Protein AF-A0A4U0WFG2-F1 (afdb_monomer_lite)

Organism: NCBI:txid331657

Structure (mmCIF, N/CA/C/O backbone):
data_AF-A0A4U0WFG2-F1
#
_entry.id   AF-A0A4U0WFG2-F1
#
loop_
_atom_site.group_PDB
_atom_site.id
_atom_site.type_symbol
_atom_site.label_atom_id
_atom_site.label_alt_id
_atom_site.label_comp_id
_atom_site.label_asym_id
_atom_site.label_entity_id
_atom_site.label_seq_id
_atom_site.pdbx_PDB_ins_code
_atom_site.Cartn_x
_atom_site.Cartn_y
_atom_site.Cartn_z
_atom_site.occupancy
_atom_site.B_iso_or_equiv
_atom_site.auth_seq_id
_atom_site.auth_comp_id
_atom_site.auth_asym_id
_atom_site.auth_atom_id
_atom_site.pdbx_PDB_model_num
ATOM 1 N N . VAL A 1 1 ? 26.848 5.809 -13.970 1.00 68.88 1 VAL A N 1
ATOM 2 C CA . VAL A 1 1 ? 25.666 4.905 -13.970 1.00 68.88 1 VAL A CA 1
ATOM 3 C C . VAL A 1 1 ? 25.364 4.312 -12.588 1.00 68.88 1 VAL A C 1
ATOM 5 O O . VAL A 1 1 ? 24.254 3.856 -12.386 1.00 68.88 1 VAL A O 1
ATOM 8 N N . GLY A 1 2 ? 26.290 4.325 -11.612 1.00 82.62 2 GLY A N 1
ATOM 9 C CA . GLY A 1 2 ? 25.956 3.956 -10.221 1.00 82.62 2 GLY A CA 1
ATOM 10 C C . GLY A 1 2 ? 25.685 2.465 -9.973 1.00 82.62 2 GLY A C 1
ATOM 11 O O . GLY A 1 2 ? 25.339 2.094 -8.863 1.00 82.62 2 GLY A O 1
ATOM 12 N N . ALA A 1 3 ? 25.893 1.607 -10.974 1.00 82.50 3 ALA A N 1
ATOM 13 C CA . ALA A 1 3 ? 25.648 0.165 -10.897 1.00 82.50 3 ALA A CA 1
ATOM 14 C C . ALA A 1 3 ? 26.700 -0.622 -10.086 1.00 82.50 3 ALA A C 1
ATOM 16 O O . ALA A 1 3 ? 26.539 -1.818 -9.884 1.00 82.50 3 ALA A O 1
ATOM 17 N N . GLY A 1 4 ? 27.784 0.023 -9.633 1.00 80.19 4 GLY A N 1
ATOM 18 C CA . GLY A 1 4 ? 28.917 -0.631 -8.960 1.00 80.19 4 GLY A CA 1
ATOM 19 C C . GLY A 1 4 ? 28.529 -1.544 -7.785 1.00 80.19 4 GLY A C 1
ATOM 20 O O . GLY A 1 4 ? 28.928 -2.707 -7.804 1.00 80.19 4 GLY A O 1
ATOM 21 N N . PRO A 1 5 ? 27.712 -1.079 -6.821 1.00 85.19 5 PRO A N 1
ATOM 22 C CA . PRO A 1 5 ? 27.294 -1.903 -5.682 1.00 85.19 5 PRO A CA 1
ATOM 23 C C . PRO A 1 5 ? 26.488 -3.152 -6.076 1.00 85.19 5 PRO A C 1
ATOM 25 O O . PRO A 1 5 ? 26.642 -4.211 -5.471 1.00 85.19 5 PRO A O 1
ATOM 28 N N . ASP A 1 6 ? 25.651 -3.055 -7.113 1.00 81.00 6 ASP A N 1
ATOM 29 C CA . ASP A 1 6 ? 24.841 -4.184 -7.594 1.00 81.00 6 ASP A CA 1
ATOM 30 C C . ASP A 1 6 ? 25.719 -5.259 -8.260 1.00 81.00 6 ASP A C 1
ATOM 32 O O . ASP A 1 6 ? 25.524 -6.457 -8.055 1.00 81.00 6 ASP A O 1
ATOM 36 N N . MET A 1 7 ? 26.776 -4.836 -8.9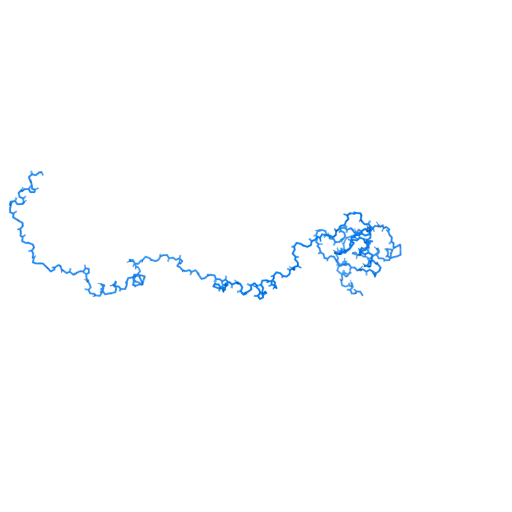63 1.00 76.88 7 MET A N 1
ATOM 37 C CA . MET A 1 7 ? 27.783 -5.739 -9.534 1.00 76.88 7 MET A CA 1
ATOM 38 C C . MET A 1 7 ? 28.583 -6.494 -8.471 1.00 76.88 7 MET A C 1
ATOM 40 O O . MET A 1 7 ? 28.967 -7.648 -8.676 1.00 76.88 7 MET A O 1
ATOM 44 N N . GLU A 1 8 ? 28.883 -5.831 -7.357 1.00 79.31 8 GLU A N 1
ATOM 45 C CA . GLU A 1 8 ? 29.661 -6.399 -6.257 1.00 79.31 8 GLU A CA 1
ATOM 46 C C . GLU A 1 8 ? 28.863 -7.492 -5.537 1.00 79.31 8 GLU A C 1
ATOM 48 O O . GLU A 1 8 ? 29.348 -8.613 -5.395 1.00 79.31 8 GLU A O 1
ATOM 53 N N . LYS A 1 9 ? 27.576 -7.232 -5.273 1.00 80.12 9 LYS A N 1
ATOM 54 C CA . LYS A 1 9 ? 26.628 -8.204 -4.706 1.00 80.12 9 LYS A CA 1
ATOM 55 C C . LYS A 1 9 ? 26.574 -9.523 -5.485 1.00 80.12 9 LYS A C 1
ATOM 57 O O . LYS A 1 9 ? 26.436 -10.593 -4.892 1.00 80.12 9 LYS A O 1
ATOM 62 N N . VAL A 1 10 ? 26.676 -9.473 -6.815 1.00 72.25 10 VAL A N 1
ATOM 63 C CA . VAL A 1 10 ? 26.643 -10.689 -7.638 1.00 72.25 10 VAL A CA 1
ATOM 64 C C . VAL A 1 10 ? 27.941 -11.490 -7.525 1.00 72.25 10 VAL A C 1
ATOM 66 O O . VAL A 1 10 ? 27.887 -12.724 -7.483 1.00 72.25 10 VAL A O 1
ATOM 69 N N . LYS A 1 11 ? 29.105 -10.829 -7.450 1.00 68.50 11 LYS A N 1
ATOM 70 C CA . LYS A 1 11 ? 30.409 -11.512 -7.344 1.00 68.50 11 LYS A CA 1
ATOM 71 C C . LYS A 1 11 ? 30.482 -12.431 -6.124 1.00 68.50 11 LYS A C 1
ATOM 73 O O . LYS A 1 11 ? 31.073 -13.509 -6.243 1.00 68.50 11 LYS A O 1
ATOM 78 N N . ASP A 1 12 ? 29.823 -12.039 -5.038 1.00 67.75 12 ASP A N 1
ATOM 79 C CA . ASP A 1 12 ? 29.791 -12.753 -3.758 1.00 67.75 12 ASP A CA 1
ATOM 80 C C . ASP A 1 12 ? 28.827 -13.959 -3.746 1.00 67.75 12 ASP A C 1
ATOM 82 O O . ASP A 1 12 ? 28.883 -14.800 -2.853 1.00 67.75 12 ASP A O 1
ATOM 86 N N . SER A 1 13 ? 27.964 -14.100 -4.761 1.00 63.22 13 SER A N 1
ATOM 87 C CA . SER A 1 13 ? 26.830 -15.050 -4.781 1.00 63.22 13 SER A CA 1
ATOM 88 C C . SER A 1 13 ? 27.009 -16.294 -5.685 1.00 63.22 13 SER A C 1
ATOM 90 O O . SER A 1 13 ? 26.051 -16.976 -6.043 1.00 63.22 13 SER A O 1
ATOM 92 N N . ARG A 1 14 ? 28.238 -16.595 -6.116 1.00 57.66 14 ARG A N 1
ATOM 93 C CA . ARG A 1 14 ? 28.529 -17.293 -7.388 1.00 57.66 14 ARG A CA 1
ATOM 94 C C . ARG A 1 14 ? 28.035 -18.764 -7.535 1.00 57.66 14 ARG A C 1
ATOM 96 O O . ARG A 1 14 ? 28.514 -19.658 -6.845 1.00 57.66 14 ARG A O 1
ATOM 103 N N . LYS A 1 15 ? 27.239 -19.034 -8.595 1.00 41.66 15 LYS A N 1
ATOM 104 C CA . LYS A 1 15 ? 27.255 -20.235 -9.488 1.00 41.66 15 LYS A CA 1
ATOM 105 C C . LYS A 1 15 ? 26.949 -19.804 -10.945 1.00 41.66 15 LYS A C 1
ATOM 107 O O . LYS A 1 15 ? 26.104 -18.946 -11.164 1.00 41.66 15 LYS A O 1
ATOM 112 N N . LEU A 1 16 ? 27.666 -20.365 -11.930 1.00 32.97 16 LEU A N 1
ATOM 113 C CA . LEU A 1 16 ? 27.712 -19.935 -13.349 1.00 32.97 16 LEU A CA 1
ATOM 114 C C . LEU A 1 16 ? 26.497 -20.373 -14.191 1.00 32.97 16 LEU A C 1
ATOM 116 O O . LEU A 1 16 ? 26.148 -21.549 -14.146 1.00 32.97 16 LEU A O 1
ATOM 120 N N . ARG A 1 17 ? 25.976 -19.488 -15.063 1.00 34.75 17 ARG A N 1
ATOM 121 C CA . ARG A 1 17 ? 25.240 -19.815 -16.311 1.00 34.75 17 ARG A CA 1
ATOM 122 C C . ARG A 1 17 ? 25.370 -18.696 -17.356 1.00 34.75 17 ARG A C 1
ATOM 124 O O . ARG A 1 17 ? 25.518 -17.535 -16.992 1.00 34.75 17 ARG A O 1
ATOM 131 N N . ALA A 1 18 ? 25.306 -19.071 -18.637 1.00 36.50 18 ALA A N 1
ATOM 132 C CA . ALA A 1 18 ? 25.427 -18.199 -19.808 1.00 36.50 18 ALA A CA 1
ATOM 133 C C . ALA A 1 18 ? 24.195 -18.322 -20.727 1.00 36.50 18 ALA A C 1
ATOM 135 O O . ALA A 1 18 ? 23.613 -19.401 -20.829 1.00 36.50 18 ALA A O 1
ATOM 136 N N . GLY A 1 19 ? 23.847 -17.239 -21.430 1.00 37.28 19 GLY A N 1
ATOM 137 C CA . GLY A 1 19 ? 22.811 -17.195 -22.471 1.00 37.28 19 GLY A CA 1
ATOM 138 C C . GLY A 1 19 ? 23.134 -16.150 -23.551 1.00 37.28 19 GLY A C 1
ATOM 139 O O . GLY A 1 19 ? 23.899 -15.220 -23.292 1.00 37.28 19 GLY A O 1
ATOM 140 N N . LYS A 1 20 ? 22.604 -16.344 -24.767 1.00 39.94 20 LYS A N 1
ATOM 141 C CA . LYS A 1 20 ? 22.911 -15.618 -26.020 1.00 39.94 20 LYS A CA 1
ATOM 142 C C . LYS A 1 20 ? 21.604 -15.292 -26.775 1.00 39.94 20 LYS A C 1
ATOM 144 O O . LYS A 1 20 ? 20.697 -16.107 -26.677 1.00 39.94 20 LYS A O 1
ATOM 149 N N . ASP A 1 21 ? 21.524 -14.140 -27.469 1.00 39.16 21 ASP A N 1
ATOM 150 C CA . ASP A 1 21 ? 21.026 -13.930 -28.862 1.00 39.16 21 ASP A CA 1
ATOM 151 C C . ASP A 1 21 ? 20.706 -12.444 -29.192 1.00 39.16 21 ASP A C 1
ATOM 153 O O . ASP A 1 21 ? 20.919 -11.568 -28.355 1.00 39.16 21 ASP A O 1
ATOM 157 N N . GLU A 1 22 ? 20.378 -12.166 -30.466 1.00 44.47 22 GLU A N 1
ATOM 158 C CA . GLU A 1 22 ? 20.862 -11.050 -31.307 1.00 44.47 22 GLU A CA 1
ATOM 159 C C . GLU A 1 22 ? 20.068 -9.723 -31.285 1.00 44.47 22 GLU A C 1
ATOM 161 O O . GLU A 1 22 ? 18.844 -9.717 -31.303 1.00 44.47 22 GLU A O 1
ATOM 166 N N . ASP A 1 23 ? 20.827 -8.613 -31.271 1.00 40.25 23 ASP A N 1
ATOM 167 C CA . ASP A 1 23 ? 20.682 -7.358 -32.053 1.00 40.25 23 ASP A CA 1
ATOM 168 C C . ASP A 1 23 ? 21.366 -6.203 -31.298 1.00 40.25 23 ASP A C 1
ATOM 170 O O . ASP A 1 23 ? 20.761 -5.354 -30.650 1.00 40.25 23 ASP A O 1
ATOM 174 N N . GLY A 1 24 ? 22.703 -6.251 -31.311 1.00 49.47 24 GLY A N 1
ATOM 175 C CA . GLY A 1 24 ? 23.590 -5.384 -30.525 1.00 49.47 24 GLY A CA 1
ATOM 176 C C . GLY A 1 24 ? 24.986 -5.993 -30.379 1.00 49.47 24 GLY A C 1
ATOM 177 O O . GLY A 1 24 ? 25.517 -6.083 -29.272 1.00 49.47 24 GLY A O 1
ATOM 178 N N . LYS A 1 25 ? 25.548 -6.499 -31.489 1.00 53.25 25 LYS A N 1
ATOM 179 C CA . LYS A 1 25 ? 26.680 -7.453 -31.531 1.00 53.25 25 LYS A CA 1
ATOM 180 C C . LYS A 1 25 ? 27.941 -7.012 -30.775 1.00 53.25 25 LYS A C 1
ATOM 182 O O . LYS A 1 25 ? 28.744 -7.874 -30.425 1.00 53.25 25 LYS A O 1
ATOM 187 N N . GLU A 1 26 ? 28.103 -5.723 -30.490 1.00 59.59 26 GLU A N 1
ATOM 188 C CA . GLU A 1 26 ? 29.247 -5.173 -29.752 1.00 59.59 26 GLU A CA 1
ATOM 189 C C . GLU A 1 26 ? 28.973 -5.013 -28.248 1.00 59.59 26 GLU A C 1
ATOM 191 O O . GLU A 1 26 ? 29.769 -5.488 -27.436 1.00 59.59 26 GLU A O 1
ATOM 196 N N . LEU A 1 27 ? 27.818 -4.457 -27.849 1.00 65.56 27 LEU A N 1
ATOM 197 C CA . LEU A 1 27 ? 27.462 -4.309 -26.428 1.00 65.56 27 LEU A CA 1
ATOM 198 C C . LEU A 1 27 ? 27.258 -5.664 -25.742 1.00 65.56 27 LEU A C 1
ATOM 200 O O . LEU A 1 27 ? 27.717 -5.864 -24.619 1.00 65.56 27 LEU A O 1
ATOM 204 N N . ILE A 1 28 ? 26.616 -6.618 -26.418 1.00 69.50 28 ILE A N 1
ATOM 205 C CA . ILE A 1 28 ? 26.380 -7.953 -25.852 1.00 69.50 28 ILE A CA 1
ATOM 206 C C . ILE A 1 28 ? 27.720 -8.641 -25.566 1.00 69.50 28 ILE A C 1
ATOM 208 O O . ILE A 1 28 ? 27.910 -9.212 -24.495 1.00 69.50 28 ILE A O 1
ATOM 212 N N . LYS A 1 29 ? 28.691 -8.544 -26.486 1.00 71.31 29 LYS A N 1
ATOM 213 C CA . LYS A 1 29 ? 30.035 -9.112 -26.285 1.00 71.31 29 LYS A CA 1
ATOM 214 C C . LYS A 1 29 ? 30.767 -8.455 -25.114 1.00 71.31 29 LYS A C 1
ATOM 216 O O . LYS A 1 29 ? 31.437 -9.169 -24.372 1.00 71.31 29 LYS A O 1
ATOM 221 N N . ALA A 1 30 ? 30.609 -7.143 -24.933 1.00 75.62 30 ALA A N 1
ATOM 222 C CA . ALA A 1 30 ? 31.227 -6.405 -23.836 1.00 75.62 30 ALA A CA 1
ATOM 223 C C . ALA A 1 30 ? 30.663 -6.805 -22.460 1.00 75.62 30 ALA A C 1
ATOM 225 O O . ALA A 1 30 ? 31.427 -7.005 -21.517 1.00 75.62 30 ALA A O 1
ATOM 226 N N . PHE A 1 31 ? 29.341 -6.974 -22.342 1.00 78.31 31 PHE A N 1
ATOM 227 C CA . PHE A 1 31 ? 28.685 -7.229 -21.054 1.00 78.31 31 PHE A CA 1
ATOM 228 C C . PHE A 1 31 ? 28.507 -8.713 -20.705 1.00 78.31 31 PHE A C 1
ATOM 230 O O . PHE A 1 31 ? 28.330 -9.037 -19.534 1.00 78.31 31 PHE A O 1
ATOM 237 N N . ARG A 1 32 ? 28.627 -9.638 -21.670 1.00 77.56 32 ARG A N 1
ATOM 238 C CA . ARG A 1 32 ? 28.409 -11.082 -21.440 1.00 77.56 32 ARG A CA 1
ATOM 239 C C . ARG A 1 32 ? 29.354 -11.700 -20.408 1.00 77.56 32 ARG A C 1
ATOM 241 O O . ARG A 1 32 ? 28.988 -12.674 -19.760 1.00 77.56 32 ARG A O 1
ATOM 248 N N . ASN A 1 33 ? 30.578 -11.188 -20.282 1.00 81.62 33 ASN A N 1
ATOM 249 C CA . ASN A 1 33 ? 31.552 -11.734 -19.332 1.00 81.62 33 ASN A CA 1
ATOM 250 C C . ASN A 1 33 ? 31.391 -11.174 -17.909 1.00 81.62 33 ASN A C 1
ATOM 252 O O . ASN A 1 33 ? 32.168 -11.524 -17.022 1.00 81.62 33 ASN A O 1
ATOM 256 N N . ILE A 1 34 ? 30.418 -10.288 -17.678 1.00 80.25 34 ILE A N 1
ATOM 257 C CA . ILE A 1 34 ? 30.202 -9.709 -16.359 1.00 80.25 34 ILE A CA 1
ATOM 258 C C . ILE A 1 34 ? 29.067 -10.470 -15.657 1.00 80.25 34 ILE A C 1
ATOM 260 O O . ILE A 1 34 ? 27.939 -10.479 -16.151 1.00 80.25 34 ILE A O 1
ATOM 264 N N . PRO A 1 35 ? 29.335 -11.141 -14.522 1.00 80.62 35 PRO A N 1
ATOM 265 C CA . PRO A 1 35 ? 28.338 -11.979 -13.864 1.00 80.62 35 PRO A CA 1
ATOM 266 C C . PRO A 1 35 ? 27.153 -11.142 -13.366 1.00 80.62 35 PRO A C 1
ATOM 268 O O . PRO A 1 35 ? 27.347 -10.077 -12.784 1.00 80.62 35 PRO A O 1
ATOM 271 N N . GLY A 1 36 ? 25.932 -11.643 -13.582 1.00 80.94 36 GLY A N 1
ATOM 272 C CA . GLY A 1 36 ? 24.676 -10.997 -13.168 1.00 80.94 36 GLY A CA 1
ATOM 273 C C . GLY A 1 36 ? 24.148 -9.930 -14.116 1.00 80.94 36 GLY A C 1
ATOM 274 O O . GLY A 1 36 ? 23.006 -9.499 -13.964 1.00 80.94 36 GLY A O 1
ATOM 275 N N . VAL A 1 37 ? 24.937 -9.534 -15.116 1.00 86.00 37 VAL A N 1
ATOM 276 C CA . VAL A 1 37 ? 24.481 -8.605 -16.150 1.00 86.00 37 VAL A CA 1
ATOM 277 C C . VAL A 1 37 ? 23.829 -9.390 -17.269 1.00 86.00 37 VAL A C 1
ATOM 279 O O . VAL A 1 37 ? 24.406 -10.326 -17.817 1.00 86.00 37 VAL A O 1
ATOM 282 N N . GLU A 1 38 ? 22.627 -8.967 -17.638 1.00 86.00 38 GLU A N 1
ATOM 283 C CA . GLU A 1 38 ? 21.911 -9.493 -18.791 1.00 86.00 38 GLU A CA 1
ATOM 284 C C . GLU A 1 38 ? 21.542 -8.333 -19.710 1.00 86.00 38 GLU A C 1
ATOM 286 O O . GLU A 1 38 ? 21.136 -7.261 -19.259 1.00 86.00 38 GLU A O 1
ATOM 291 N N . THR A 1 39 ? 21.692 -8.552 -21.011 1.00 84.38 39 THR A N 1
ATOM 292 C CA . THR A 1 39 ? 21.281 -7.614 -22.055 1.00 84.38 39 THR A CA 1
ATOM 293 C C . THR A 1 39 ? 19.970 -8.092 -22.663 1.00 84.38 39 THR A C 1
ATOM 295 O O . THR A 1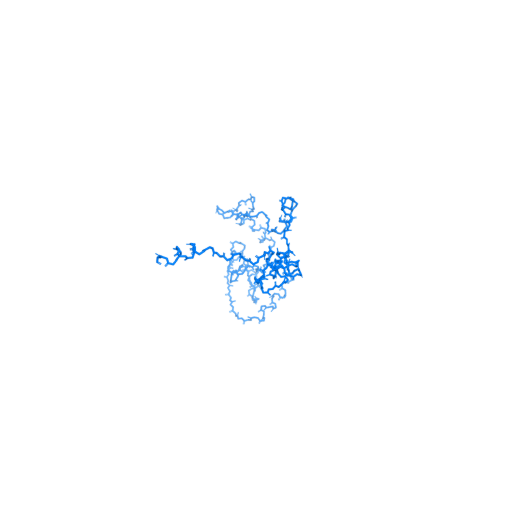 39 ? 19.834 -9.279 -22.957 1.00 84.38 39 THR A O 1
ATOM 298 N N . SER A 1 40 ? 19.027 -7.179 -22.884 1.00 84.94 40 SER A N 1
ATOM 299 C CA . SER A 1 40 ? 17.735 -7.481 -23.505 1.00 84.94 40 SER A CA 1
ATOM 300 C C . SER A 1 40 ? 17.395 -6.420 -24.550 1.00 84.94 40 SER A C 1
ATOM 302 O O . SER A 1 40 ? 17.667 -5.236 -24.339 1.00 84.94 40 SER A O 1
ATOM 304 N N . SER A 1 41 ? 16.825 -6.843 -25.679 1.00 86.25 41 SER A N 1
ATOM 305 C CA . SER A 1 41 ? 16.331 -5.936 -26.719 1.00 86.25 41 SER A CA 1
ATOM 306 C C . SER A 1 41 ? 14.916 -5.464 -26.385 1.00 86.25 41 SER A C 1
ATOM 308 O O . SER A 1 41 ? 14.098 -6.221 -25.866 1.00 86.25 41 SER A O 1
ATOM 310 N N . VAL A 1 42 ? 14.600 -4.212 -26.723 1.00 87.25 42 VAL A N 1
ATOM 311 C CA . VAL A 1 42 ? 13.282 -3.596 -26.465 1.00 87.25 42 VAL A CA 1
ATOM 312 C C . VAL A 1 42 ? 12.159 -4.292 -27.230 1.00 87.25 42 VAL A C 1
ATOM 314 O O . VAL A 1 42 ? 11.029 -4.381 -26.750 1.00 87.25 42 VAL A O 1
ATOM 317 N N . TYR A 1 43 ? 12.479 -4.824 -28.408 1.00 87.44 43 TYR A N 1
ATOM 318 C CA . TYR A 1 43 ? 11.539 -5.572 -29.237 1.00 87.44 43 TYR A CA 1
ATOM 319 C C . TYR A 1 43 ? 11.220 -6.957 -28.655 1.00 87.44 43 TYR A C 1
ATOM 321 O O . TYR A 1 43 ? 10.177 -7.526 -28.965 1.00 87.44 43 TYR A O 1
ATOM 329 N N . SER A 1 44 ? 12.083 -7.481 -27.779 1.00 87.00 44 SER A N 1
ATOM 330 C CA . SER A 1 44 ? 11.994 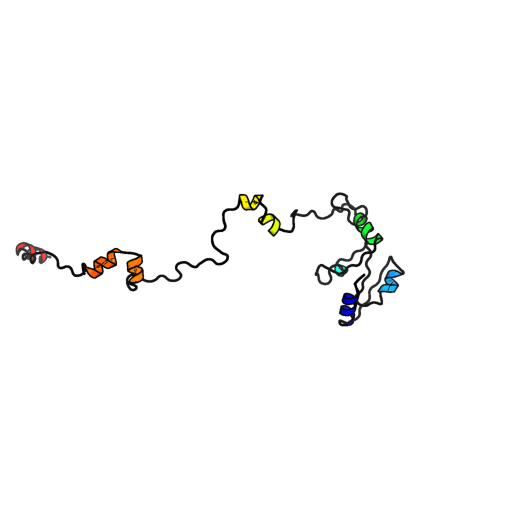-8.828 -27.210 1.00 87.00 44 SER A CA 1
ATOM 331 C C . SER A 1 44 ? 12.240 -8.823 -25.696 1.00 87.00 44 SER A C 1
ATOM 333 O O . SER A 1 44 ? 13.114 -9.527 -25.185 1.00 87.00 44 SER A O 1
ATOM 335 N N . LEU A 1 45 ? 11.468 -8.017 -24.964 1.00 89.06 45 LEU A N 1
ATOM 336 C CA . LEU A 1 45 ? 11.559 -7.952 -23.505 1.00 89.06 45 LEU A CA 1
ATOM 337 C C . LEU A 1 45 ? 11.012 -9.234 -22.865 1.00 89.06 45 LEU A C 1
ATOM 339 O O . LEU A 1 45 ? 9.802 -9.450 -22.791 1.00 89.06 45 LEU A O 1
ATOM 343 N N . ASN A 1 46 ? 11.918 -10.087 -22.388 1.00 89.00 46 ASN A N 1
ATOM 344 C CA . ASN A 1 46 ? 11.557 -11.343 -21.743 1.00 89.00 46 ASN A CA 1
ATOM 345 C C . ASN A 1 46 ? 11.089 -11.108 -20.299 1.00 89.00 46 ASN A C 1
ATOM 347 O O . ASN A 1 46 ? 11.823 -10.569 -19.468 1.00 89.00 46 ASN A O 1
ATOM 351 N N . LEU A 1 47 ? 9.893 -11.597 -19.972 1.00 89.56 47 LEU A N 1
ATOM 352 C CA . LEU A 1 47 ? 9.328 -11.501 -18.629 1.00 89.56 47 LEU A CA 1
ATOM 353 C C . LEU A 1 47 ? 10.193 -12.191 -17.563 1.00 89.56 47 LEU A C 1
ATOM 355 O O . LEU A 1 47 ? 10.319 -11.665 -16.463 1.00 89.56 47 LEU A O 1
ATOM 359 N N . LEU A 1 48 ? 10.834 -13.321 -17.880 1.00 90.88 48 LEU A N 1
ATOM 360 C CA . LEU A 1 48 ? 11.711 -14.033 -16.939 1.00 90.88 48 LEU A CA 1
ATOM 361 C C . LEU A 1 48 ? 12.948 -13.212 -16.569 1.00 90.88 48 LEU A C 1
ATOM 363 O O . LEU A 1 48 ? 13.469 -13.340 -15.462 1.00 90.88 48 LEU A O 1
ATOM 367 N N . GLN A 1 49 ? 13.402 -12.360 -17.491 1.00 88.38 49 GLN A N 1
ATOM 368 C CA . GLN A 1 49 ? 14.469 -11.412 -17.215 1.00 88.38 49 GLN A CA 1
ATOM 369 C C . GLN A 1 49 ? 13.924 -10.238 -16.405 1.00 88.38 49 GLN A C 1
ATOM 371 O O . GLN A 1 49 ? 14.538 -9.868 -15.419 1.00 88.38 49 GLN A O 1
ATOM 376 N N . LEU A 1 50 ? 12.769 -9.668 -16.747 1.00 90.81 50 LEU A N 1
ATOM 377 C CA . LEU A 1 50 ? 12.218 -8.517 -16.019 1.00 90.81 50 LEU A CA 1
ATOM 378 C C . LEU A 1 50 ? 11.778 -8.846 -14.581 1.00 90.81 50 LEU A C 1
ATOM 380 O O . LEU A 1 50 ? 11.919 -8.000 -13.698 1.00 90.81 50 LEU A O 1
ATOM 384 N N . ALA A 1 51 ? 11.263 -10.055 -14.352 1.00 93.50 51 ALA A N 1
ATOM 385 C CA . ALA A 1 51 ? 10.724 -10.513 -13.074 1.00 93.50 51 ALA A CA 1
ATOM 386 C C . ALA A 1 51 ? 11.233 -11.927 -12.716 1.00 93.50 51 ALA A C 1
ATOM 388 O O . ALA A 1 51 ? 10.464 -12.898 -12.742 1.00 93.50 51 ALA A O 1
ATOM 389 N N . PRO A 1 52 ? 12.531 -12.082 -12.389 1.00 90.81 52 PRO A N 1
ATOM 390 C CA . PRO A 1 52 ? 13.099 -13.381 -12.048 1.00 90.81 52 PRO A CA 1
ATOM 391 C C . PRO A 1 52 ? 12.423 -13.945 -10.791 1.00 90.81 52 PRO A C 1
ATOM 393 O O . PRO A 1 52 ? 12.312 -13.284 -9.756 1.00 90.81 52 PRO A O 1
ATOM 396 N N . GLY A 1 53 ? 11.919 -15.177 -10.889 1.00 91.94 53 GLY A N 1
ATOM 397 C CA . GLY A 1 53 ? 11.168 -15.817 -9.804 1.00 91.94 53 GLY A CA 1
ATOM 398 C C . GLY A 1 53 ? 9.840 -15.128 -9.458 1.00 91.94 53 GLY A C 1
ATOM 399 O O . GLY A 1 53 ? 9.332 -15.344 -8.364 1.00 91.94 53 GLY A O 1
ATOM 400 N N . GLY A 1 54 ? 9.299 -14.286 -10.347 1.00 93.38 54 GLY A N 1
ATOM 401 C CA . GLY A 1 54 ? 8.021 -13.592 -10.150 1.00 93.38 54 GLY A CA 1
ATOM 402 C C . GLY A 1 54 ? 8.094 -12.305 -9.319 1.00 93.38 54 GLY A C 1
ATOM 403 O O . GLY A 1 54 ? 7.055 -11.714 -9.036 1.00 93.38 54 GLY A O 1
ATOM 404 N N . HIS A 1 55 ? 9.289 -11.841 -8.944 1.00 95.25 55 HIS A N 1
ATOM 405 C CA . HIS A 1 55 ? 9.462 -10.591 -8.199 1.00 95.25 55 HIS A CA 1
ATOM 406 C C . HIS A 1 55 ? 9.627 -9.405 -9.154 1.00 95.25 55 HIS A C 1
ATOM 408 O O . HIS A 1 55 ? 10.476 -9.433 -10.042 1.00 95.25 55 HIS A O 1
ATOM 414 N N . LEU A 1 56 ? 8.834 -8.350 -8.959 1.00 93.25 56 LEU A N 1
ATOM 415 C CA . LEU A 1 56 ? 8.951 -7.101 -9.717 1.00 93.25 56 LEU A CA 1
ATOM 416 C C . LEU A 1 56 ? 10.114 -6.243 -9.192 1.00 93.25 56 LEU A C 1
ATOM 418 O O . LEU A 1 56 ? 10.505 -6.357 -8.033 1.00 93.25 56 LEU A O 1
ATOM 422 N N . GLY A 1 57 ? 10.618 -5.334 -10.032 1.00 92.06 57 GLY A N 1
ATOM 423 C CA . GLY A 1 57 ? 11.619 -4.341 -9.622 1.00 92.06 57 GLY A CA 1
ATOM 424 C C . GLY A 1 57 ? 13.064 -4.718 -9.944 1.00 92.06 57 GLY A C 1
ATOM 425 O O . GLY A 1 57 ? 13.961 -4.469 -9.140 1.00 92.06 57 GLY A O 1
ATOM 426 N N . ARG A 1 58 ? 13.316 -5.303 -11.120 1.00 92.62 58 ARG A N 1
ATOM 427 C CA . ARG A 1 58 ? 14.687 -5.488 -11.606 1.00 92.62 58 ARG A CA 1
ATOM 428 C C . ARG A 1 58 ? 15.356 -4.142 -11.891 1.00 92.62 58 ARG A C 1
ATOM 430 O O . ARG A 1 58 ? 14.744 -3.245 -12.469 1.00 92.62 58 ARG A O 1
ATOM 437 N N . PHE A 1 59 ? 16.634 -4.027 -11.537 1.00 92.44 59 PHE A N 1
ATOM 438 C CA . PHE A 1 59 ? 17.457 -2.888 -11.924 1.00 92.44 59 PHE A CA 1
ATOM 439 C C . PHE A 1 59 ? 17.763 -2.955 -13.429 1.00 92.44 59 PHE A C 1
ATOM 441 O O . PHE A 1 59 ? 18.468 -3.852 -13.890 1.00 92.44 59 PHE A O 1
ATOM 448 N N . ILE A 1 60 ? 17.179 -2.035 -14.202 1.00 91.25 60 ILE A N 1
ATOM 449 C CA . ILE A 1 60 ? 17.305 -1.976 -15.664 1.00 91.25 60 ILE A CA 1
ATOM 450 C C . ILE A 1 60 ? 17.986 -0.667 -16.047 1.00 91.25 60 ILE A C 1
ATOM 452 O O . ILE A 1 60 ? 17.546 0.414 -15.655 1.00 91.25 60 ILE A O 1
ATOM 456 N N . VAL A 1 61 ? 19.036 -0.768 -16.859 1.00 89.50 61 VAL A N 1
ATOM 457 C CA . VAL A 1 61 ? 19.713 0.385 -17.456 1.00 89.50 61 VAL A CA 1
ATOM 458 C C . VAL A 1 61 ? 19.263 0.513 -18.907 1.00 89.50 61 VAL A C 1
ATOM 460 O O . VAL A 1 61 ? 19.530 -0.366 -19.724 1.00 89.50 61 VAL A O 1
ATOM 463 N N . TRP A 1 62 ? 18.587 1.614 -19.227 1.00 88.00 62 TRP A N 1
ATOM 464 C CA . TRP A 1 62 ? 18.105 1.905 -20.577 1.00 88.00 62 TRP A CA 1
ATOM 465 C C . TRP A 1 62 ? 19.116 2.742 -21.361 1.00 88.00 62 TRP A C 1
ATOM 467 O O . TRP A 1 62 ? 19.727 3.665 -20.820 1.00 88.00 62 TRP A O 1
ATOM 477 N N . THR A 1 63 ? 19.257 2.464 -22.657 1.00 86.69 63 THR A N 1
ATOM 478 C CA . THR A 1 63 ? 19.865 3.415 -23.597 1.00 86.69 63 THR A CA 1
ATOM 479 C C . THR A 1 63 ? 18.805 4.412 -24.073 1.00 86.69 63 THR A C 1
ATOM 481 O O . THR A 1 63 ? 17.610 4.114 -24.060 1.00 86.69 63 THR A O 1
ATOM 484 N N . SER A 1 64 ? 19.222 5.602 -24.510 1.00 86.50 64 SER A N 1
ATOM 485 C CA . SER A 1 64 ? 18.291 6.644 -24.975 1.00 86.50 64 SER A CA 1
ATOM 486 C C . SER A 1 64 ? 17.417 6.174 -26.144 1.00 86.50 64 SER A C 1
ATOM 488 O O . SER A 1 64 ? 16.208 6.398 -26.145 1.00 86.50 64 SER A O 1
ATOM 490 N N . SER A 1 65 ? 18.009 5.464 -27.108 1.00 85.38 65 SER A N 1
ATOM 491 C CA . SER A 1 65 ? 17.293 4.894 -28.255 1.00 85.38 65 SER A CA 1
ATOM 492 C C . SER A 1 65 ? 16.323 3.786 -27.852 1.00 85.38 65 SER A C 1
ATOM 494 O O . SER A 1 65 ? 15.220 3.719 -28.388 1.00 85.38 65 SER A O 1
ATOM 496 N N . ALA A 1 66 ? 16.707 2.945 -26.887 1.00 85.69 66 ALA A N 1
ATOM 497 C CA . ALA A 1 66 ? 15.843 1.900 -26.356 1.00 85.69 66 ALA A CA 1
ATOM 498 C C . ALA A 1 66 ? 14.608 2.493 -25.665 1.00 85.69 66 ALA A C 1
ATOM 500 O O . ALA A 1 66 ? 13.493 2.032 -25.897 1.00 85.69 66 ALA A O 1
ATOM 501 N N . PHE A 1 67 ? 14.797 3.548 -24.871 1.00 89.50 67 PHE A N 1
ATOM 502 C CA . PHE A 1 67 ? 13.698 4.215 -24.181 1.00 89.50 67 PHE A CA 1
ATOM 503 C C . PHE A 1 67 ? 12.708 4.850 -25.168 1.00 89.50 67 PHE A C 1
ATOM 505 O O . PHE A 1 67 ? 11.508 4.637 -25.048 1.00 89.50 67 PHE A O 1
ATOM 512 N N . ALA A 1 68 ? 13.202 5.523 -26.213 1.00 89.25 68 ALA A N 1
ATOM 513 C CA . ALA A 1 68 ? 12.350 6.091 -27.262 1.00 89.25 68 ALA A CA 1
ATOM 514 C C . ALA A 1 68 ? 11.626 5.029 -28.119 1.00 89.25 68 ALA A C 1
ATOM 516 O O . ALA A 1 68 ? 10.580 5.301 -28.706 1.00 89.25 68 ALA A O 1
ATOM 517 N N . ALA A 1 69 ? 12.178 3.816 -28.232 1.00 89.56 69 ALA A N 1
ATOM 518 C CA . ALA A 1 69 ? 11.550 2.728 -28.979 1.00 89.56 69 ALA A CA 1
ATOM 519 C C . ALA A 1 69 ? 10.374 2.077 -28.226 1.00 89.56 69 ALA A C 1
ATOM 521 O O . ALA A 1 69 ? 9.503 1.498 -28.876 1.00 89.56 69 ALA A O 1
ATOM 522 N N . LEU A 1 70 ? 10.309 2.181 -26.891 1.00 90.69 70 LEU A N 1
ATOM 523 C CA . LEU A 1 70 ? 9.234 1.586 -26.085 1.00 90.69 70 LEU A CA 1
ATOM 524 C C . LEU A 1 70 ? 7.851 2.105 -26.482 1.00 90.69 70 LEU A C 1
ATOM 526 O O . LEU A 1 70 ? 6.947 1.292 -26.677 1.00 90.69 70 LEU A O 1
ATOM 530 N N . ASP A 1 71 ? 7.716 3.417 -26.680 1.00 90.06 71 ASP A N 1
ATOM 531 C CA . ASP A 1 71 ? 6.450 4.046 -27.077 1.00 90.06 71 ASP A CA 1
ATOM 532 C C . ASP A 1 71 ? 5.965 3.520 -28.435 1.00 90.06 71 ASP A C 1
ATOM 534 O O . ASP A 1 71 ? 4.776 3.309 -28.647 1.00 90.06 71 ASP A O 1
ATOM 538 N N . LYS A 1 72 ? 6.884 3.197 -29.354 1.00 90.19 72 LYS A N 1
ATOM 539 C CA . LYS A 1 72 ? 6.533 2.599 -30.654 1.00 90.19 72 LYS A CA 1
ATOM 540 C C . LYS A 1 72 ? 6.091 1.140 -30.522 1.00 90.19 72 LYS A C 1
ATOM 542 O O . LYS A 1 72 ? 5.194 0.694 -31.239 1.00 90.19 72 LYS A O 1
ATOM 547 N N . VAL A 1 73 ? 6.736 0.384 -29.631 1.00 90.69 73 VAL A N 1
ATOM 548 C CA . VAL A 1 73 ? 6.466 -1.048 -29.422 1.00 90.69 73 VAL A CA 1
ATOM 549 C C . VAL A 1 73 ? 5.155 -1.270 -28.670 1.00 90.69 73 VAL A C 1
ATOM 551 O O . VAL A 1 73 ? 4.394 -2.164 -29.038 1.00 90.69 73 VAL A O 1
ATOM 554 N N . TYR A 1 74 ? 4.900 -0.494 -27.617 1.00 91.69 74 TYR A N 1
ATOM 555 C CA . TYR A 1 74 ? 3.772 -0.700 -26.704 1.00 91.69 74 TYR A CA 1
ATOM 556 C C . TYR A 1 74 ? 2.666 0.351 -26.833 1.00 91.69 74 TYR A C 1
ATOM 558 O O . TYR A 1 74 ? 1.566 0.111 -26.340 1.00 91.69 74 TYR A O 1
ATOM 566 N N . GLY A 1 75 ? 2.914 1.456 -27.533 1.00 91.06 75 GLY A N 1
ATOM 567 C CA . GLY A 1 75 ? 1.996 2.588 -27.584 1.00 91.06 75 GLY A CA 1
ATOM 568 C C . GLY A 1 75 ? 2.084 3.447 -26.326 1.00 91.06 75 GLY A C 1
ATOM 569 O O . GLY A 1 75 ? 2.966 3.285 -25.481 1.00 91.06 75 GLY A O 1
ATOM 570 N N . SER A 1 76 ? 1.123 4.349 -26.197 1.00 88.50 76 SER A N 1
ATOM 571 C CA . SER A 1 76 ? 0.908 5.188 -25.023 1.00 88.50 76 SER A CA 1
ATOM 572 C C . SER A 1 76 ? -0.544 5.067 -24.553 1.00 88.50 76 SER A C 1
ATOM 574 O O . SER A 1 76 ? -1.356 4.352 -25.137 1.00 88.50 76 SER A O 1
ATOM 576 N N . THR A 1 77 ? -0.910 5.774 -23.484 1.00 84.62 77 THR A N 1
ATOM 577 C CA . THR A 1 77 ? -2.315 5.836 -23.044 1.00 84.62 77 THR A CA 1
ATOM 578 C C . THR A 1 77 ? -3.218 6.501 -24.091 1.00 84.62 77 THR A C 1
ATOM 580 O O . THR A 1 77 ? -4.425 6.274 -24.091 1.00 84.62 77 THR A O 1
ATOM 583 N N . THR A 1 78 ? -2.651 7.334 -24.968 1.00 85.19 78 THR A N 1
ATOM 584 C CA . THR A 1 78 ? -3.387 8.091 -25.990 1.00 85.19 78 THR A CA 1
ATOM 585 C C . THR A 1 78 ? -3.280 7.483 -27.385 1.00 85.19 78 THR A C 1
ATOM 587 O O . THR A 1 78 ? -4.201 7.650 -28.179 1.00 85.19 78 THR A O 1
ATOM 590 N N . GLU A 1 79 ? -2.186 6.784 -27.692 1.00 88.25 79 GLU A N 1
ATOM 591 C CA . GLU A 1 79 ? -1.890 6.261 -29.029 1.00 88.25 79 GLU A CA 1
ATOM 592 C C . GLU A 1 79 ? -1.693 4.735 -29.004 1.00 88.25 79 GLU A C 1
ATOM 594 O O . GLU A 1 79 ? -0.963 4.230 -28.146 1.00 88.25 79 GLU A O 1
ATOM 599 N N . PRO A 1 80 ? -2.302 3.978 -29.938 1.00 88.31 80 PRO A N 1
ATOM 600 C CA . PRO A 1 80 ? -2.109 2.532 -30.027 1.00 88.31 80 PRO A CA 1
ATOM 601 C C . PRO A 1 80 ? -0.675 2.177 -30.447 1.00 88.31 80 PRO A C 1
ATOM 603 O O . PRO A 1 80 ? 0.040 2.986 -31.039 1.00 88.31 80 PRO A O 1
ATOM 606 N N . SER A 1 81 ? -0.243 0.943 -30.173 1.00 91.50 81 SER A N 1
ATOM 607 C CA . SER A 1 81 ? 1.100 0.499 -30.560 1.00 91.50 81 SER A CA 1
ATOM 608 C C . SER A 1 81 ? 1.279 0.447 -32.077 1.00 91.50 81 SER A C 1
ATOM 610 O O . SER A 1 81 ? 0.446 -0.117 -32.784 1.00 91.50 81 SER A O 1
ATOM 612 N N . ALA A 1 82 ? 2.418 0.938 -32.569 1.00 89.94 82 ALA A N 1
ATOM 613 C CA . ALA A 1 82 ? 2.731 0.926 -33.997 1.00 89.94 82 ALA A CA 1
ATOM 614 C C . ALA A 1 82 ? 3.161 -0.462 -34.504 1.00 89.94 82 ALA A C 1
ATOM 616 O O . ALA A 1 82 ? 2.951 -0.793 -35.667 1.00 89.94 82 ALA A O 1
ATOM 617 N N . LEU A 1 83 ? 3.794 -1.267 -33.642 1.00 90.44 83 LEU A N 1
ATOM 618 C CA . LEU A 1 83 ? 4.395 -2.550 -34.033 1.00 90.44 83 LEU A CA 1
ATOM 619 C C . LEU A 1 83 ? 3.545 -3.769 -33.673 1.00 90.44 83 LEU A C 1
ATOM 621 O O . LEU A 1 83 ? 3.649 -4.803 -34.331 1.00 90.44 83 LEU A O 1
ATOM 625 N N . LYS A 1 84 ? 2.717 -3.674 -32.630 1.00 90.62 84 LYS A N 1
ATOM 626 C CA . LYS A 1 84 ? 1.837 -4.766 -32.211 1.00 90.62 84 LYS A CA 1
ATOM 627 C C . LYS A 1 84 ? 0.439 -4.519 -32.757 1.00 90.62 84 LYS A C 1
ATOM 629 O O . LYS A 1 84 ? -0.160 -3.474 -32.523 1.00 90.62 84 LYS A O 1
ATOM 634 N N . LYS A 1 85 ? -0.077 -5.490 -33.503 1.00 92.38 85 LYS A N 1
ATOM 635 C CA . LYS A 1 85 ? -1.431 -5.422 -34.049 1.00 92.38 85 LYS A CA 1
ATOM 636 C C . LYS A 1 85 ? -2.453 -5.576 -32.921 1.00 92.38 85 LYS A C 1
ATOM 638 O O . LYS A 1 85 ? -2.290 -6.457 -32.081 1.00 92.38 85 LYS A O 1
ATOM 643 N N . ASP A 1 86 ? -3.486 -4.736 -32.937 1.00 89.50 86 ASP A N 1
ATOM 644 C CA . ASP A 1 86 ? -4.629 -4.778 -32.012 1.00 89.50 86 ASP A CA 1
ATOM 645 C C . ASP A 1 86 ? -4.222 -4.789 -30.526 1.00 89.50 86 ASP A C 1
ATOM 647 O O . ASP A 1 86 ? -4.883 -5.392 -29.680 1.00 89.50 86 ASP A O 1
ATOM 651 N N . PHE A 1 87 ? -3.110 -4.124 -30.198 1.00 91.75 87 PHE A N 1
ATOM 652 C CA . PHE A 1 87 ? -2.588 -4.047 -28.840 1.00 91.75 87 PHE A CA 1
ATOM 653 C C . PHE A 1 87 ? -2.810 -2.655 -28.245 1.00 91.75 87 PHE A C 1
ATOM 655 O O . PHE A 1 87 ? -2.468 -1.630 -28.838 1.00 91.75 87 PHE A O 1
ATOM 662 N N . LEU A 1 88 ? -3.368 -2.642 -27.035 1.00 89.69 88 LEU A N 1
ATOM 663 C CA . LEU A 1 88 ? -3.587 -1.454 -26.220 1.00 89.69 88 LEU A CA 1
ATOM 664 C C . LEU A 1 88 ? -3.019 -1.698 -24.825 1.00 89.69 88 LEU A C 1
ATOM 666 O O . LEU A 1 88 ? -3.071 -2.815 -24.301 1.00 89.69 88 LEU A O 1
ATOM 670 N N . LEU A 1 89 ? -2.500 -0.638 -24.211 1.00 91.50 89 LEU A N 1
ATOM 671 C CA . LEU A 1 89 ? -2.064 -0.686 -22.822 1.00 91.50 89 LEU A CA 1
ATOM 672 C C . LEU A 1 89 ? -3.261 -0.976 -21.897 1.00 91.50 89 LEU A C 1
ATOM 674 O O . LEU A 1 89 ? -4.341 -0.411 -22.099 1.00 91.50 89 LEU A O 1
ATOM 678 N N . PRO A 1 90 ? -3.091 -1.829 -20.869 1.00 92.00 90 PRO A N 1
ATOM 679 C CA . PRO A 1 90 ? -4.132 -2.067 -19.879 1.00 92.00 90 PRO A CA 1
ATOM 680 C C . PRO A 1 90 ? -4.600 -0.761 -19.230 1.00 92.00 90 PRO A C 1
ATOM 682 O O . PRO A 1 90 ? -3.792 0.057 -18.791 1.00 92.00 90 PRO A O 1
ATOM 685 N N . SER A 1 91 ? -5.916 -0.576 -19.140 1.00 90.25 91 SER A N 1
ATOM 686 C CA . SER A 1 91 ? -6.504 0.599 -18.502 1.00 90.25 91 SER A CA 1
ATOM 687 C C . SER A 1 91 ? -6.465 0.481 -16.979 1.00 90.25 91 SER A C 1
ATOM 689 O O . SER A 1 91 ? -6.858 -0.544 -16.416 1.00 90.25 91 SER A O 1
ATOM 691 N N . ASN A 1 92 ? -6.080 1.560 -16.302 1.00 91.38 92 ASN A N 1
ATOM 692 C CA . ASN A 1 92 ? -6.104 1.617 -14.844 1.00 91.38 92 ASN A CA 1
ATOM 693 C C . ASN A 1 92 ? -7.545 1.556 -14.313 1.00 91.38 92 ASN A C 1
ATOM 695 O O . ASN A 1 92 ? -8.375 2.393 -14.665 1.00 91.38 92 ASN A O 1
ATOM 699 N N . LEU A 1 93 ? -7.821 0.610 -13.409 1.00 93.06 93 LEU A N 1
ATOM 700 C CA . LEU A 1 93 ? -9.112 0.515 -12.711 1.00 93.06 93 LEU A CA 1
ATOM 701 C C . LEU A 1 93 ? -9.302 1.642 -11.685 1.00 93.06 93 LEU A C 1
ATOM 703 O O . LEU A 1 93 ? -10.417 2.102 -11.455 1.00 93.06 93 LEU A O 1
ATOM 707 N N . VAL A 1 94 ? -8.207 2.097 -11.070 1.00 92.12 94 VAL A N 1
ATOM 708 C CA . VAL A 1 94 ? -8.196 3.186 -10.087 1.00 92.12 94 VAL A CA 1
ATOM 709 C C . VAL A 1 94 ? -7.322 4.317 -10.621 1.00 92.12 94 VAL A C 1
ATOM 711 O O . VAL A 1 94 ? -6.181 4.089 -11.013 1.00 92.12 94 VAL A O 1
ATOM 714 N N . LYS A 1 95 ? -7.846 5.549 -10.628 1.00 91.19 95 LYS A N 1
ATOM 715 C CA . LYS A 1 95 ? -7.121 6.725 -11.144 1.00 91.19 95 LYS A CA 1
ATOM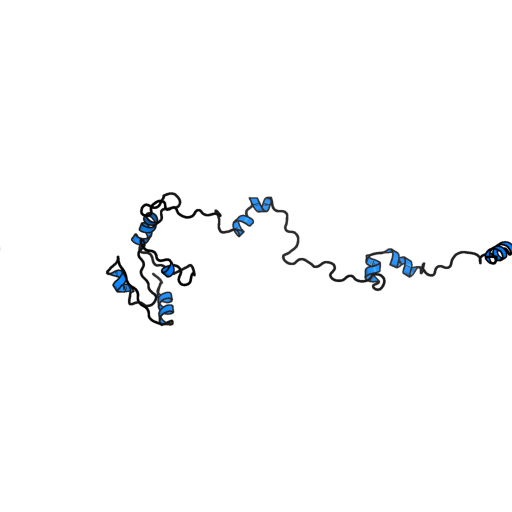 716 C C . LYS A 1 95 ? -5.934 7.149 -10.268 1.00 91.19 95 LYS A C 1
ATOM 718 O O . LYS A 1 95 ? -4.959 7.666 -10.798 1.00 91.19 95 LYS A O 1
ATOM 723 N N . GLN A 1 96 ? -6.023 6.966 -8.948 1.00 91.75 96 GLN A N 1
ATOM 724 C CA . GLN A 1 96 ? -4.994 7.345 -7.975 1.00 91.75 96 GLN A CA 1
ATOM 725 C C . GLN A 1 96 ? -4.634 6.142 -7.095 1.00 91.75 96 GLN A C 1
ATOM 727 O O . GLN A 1 96 ? -5.514 5.566 -6.463 1.00 91.75 96 GLN A O 1
ATOM 732 N N . ALA A 1 97 ? -3.349 5.786 -7.029 1.00 93.56 97 ALA A N 1
ATOM 733 C CA . ALA A 1 97 ? -2.865 4.666 -6.218 1.00 93.56 97 ALA A CA 1
ATOM 734 C C . ALA A 1 97 ? -2.792 5.005 -4.718 1.00 93.56 97 ALA A C 1
ATOM 736 O O . ALA A 1 97 ? -2.933 4.121 -3.874 1.00 93.56 97 ALA A O 1
ATOM 737 N N . ASP A 1 98 ? -2.602 6.283 -4.373 1.00 94.81 98 ASP A N 1
ATOM 738 C CA . ASP A 1 98 ? -2.593 6.736 -2.981 1.00 94.81 98 ASP A CA 1
ATOM 739 C C . ASP A 1 98 ? -4.020 6.890 -2.431 1.00 94.81 98 ASP A C 1
ATOM 741 O O . ASP A 1 98 ? -4.655 7.949 -2.508 1.00 94.81 98 ASP A O 1
ATOM 745 N N . ILE A 1 99 ? -4.520 5.798 -1.856 1.00 93.75 99 ILE A N 1
ATOM 746 C CA . ILE A 1 99 ? -5.834 5.743 -1.210 1.00 93.75 99 ILE A CA 1
ATOM 747 C C . ILE A 1 99 ? -5.853 6.603 0.064 1.00 93.75 99 ILE A C 1
ATOM 749 O O . ILE A 1 99 ? -6.885 7.187 0.388 1.00 93.75 99 ILE A O 1
ATOM 753 N N . GLY A 1 100 ? -4.728 6.735 0.775 1.00 95.00 100 GLY A N 1
ATOM 754 C CA . GLY A 1 100 ? -4.645 7.542 1.994 1.00 95.00 100 GLY A CA 1
ATOM 755 C C . GLY A 1 100 ? -4.898 9.020 1.709 1.00 95.00 100 GLY A C 1
ATOM 756 O O . GLY A 1 100 ? -5.680 9.668 2.406 1.00 95.00 100 GLY A O 1
ATOM 757 N N . LYS A 1 101 ? -4.313 9.537 0.625 1.00 95.38 101 LYS A N 1
ATOM 758 C CA . LYS A 1 101 ? -4.589 10.893 0.141 1.00 95.38 101 LYS A CA 1
ATOM 759 C C . LYS A 1 101 ? -6.052 11.080 -0.251 1.00 95.38 101 LYS A C 1
ATOM 761 O O . LYS A 1 101 ? -6.630 12.113 0.076 1.00 95.38 101 LYS A O 1
ATOM 766 N N . LEU A 1 102 ? -6.654 10.095 -0.922 1.00 94.38 102 LEU A N 1
ATOM 767 C CA . LEU A 1 102 ? -8.069 10.150 -1.290 1.00 94.38 102 LEU A CA 1
ATOM 768 C C . LEU A 1 102 ? -8.956 10.205 -0.039 1.00 94.38 102 LEU A C 1
ATOM 770 O O . LEU A 1 102 ? -9.790 11.097 0.071 1.00 94.38 102 LEU A O 1
ATOM 774 N N . ILE A 1 103 ? -8.741 9.309 0.928 1.00 94.12 103 ILE A N 1
ATOM 775 C CA . ILE A 1 103 ? -9.502 9.257 2.186 1.00 94.12 103 ILE A CA 1
ATOM 776 C C . ILE A 1 103 ? -9.408 10.586 2.938 1.00 94.12 103 ILE A C 1
ATOM 778 O O . ILE A 1 103 ? -10.412 11.056 3.464 1.00 94.12 103 ILE A O 1
ATOM 782 N N . ASN A 1 104 ? -8.231 11.209 2.968 1.00 94.38 104 ASN A N 1
ATOM 783 C CA . ASN A 1 104 ? -7.995 12.469 3.675 1.00 94.38 104 ASN A CA 1
ATOM 784 C C . ASN A 1 104 ? -8.368 13.724 2.863 1.00 94.38 104 ASN A C 1
ATOM 786 O O . ASN A 1 104 ? -8.090 14.837 3.306 1.00 94.38 104 ASN A O 1
ATOM 790 N N . SER A 1 105 ? -8.990 13.569 1.691 1.00 96.12 105 SER A N 1
ATOM 791 C CA . SER A 1 105 ? -9.507 14.696 0.908 1.00 96.12 105 SER A CA 1
ATOM 792 C C . SER A 1 105 ? -10.678 15.392 1.609 1.00 96.12 105 SER A C 1
ATOM 794 O O . SER A 1 105 ? -11.449 14.776 2.349 1.00 96.12 105 SER A O 1
ATOM 796 N N . SER A 1 106 ? -10.826 16.693 1.363 1.00 96.12 106 SER A N 1
ATOM 797 C CA . SER A 1 106 ? -11.871 17.531 1.963 1.00 96.12 106 SER A CA 1
ATOM 798 C C . SER A 1 106 ? -13.289 17.054 1.654 1.00 96.12 106 SER A C 1
ATOM 800 O O . SER A 1 106 ? -14.178 17.108 2.502 1.00 96.12 106 SER A O 1
ATOM 802 N N . GLU A 1 107 ? -13.494 16.548 0.449 1.00 95.06 107 GLU A N 1
ATOM 803 C CA . GLU A 1 107 ? -14.757 16.073 -0.090 1.00 95.06 107 GLU A CA 1
ATOM 804 C C . GLU A 1 107 ? -15.227 14.843 0.689 1.00 95.06 107 GLU A C 1
ATOM 806 O O . GLU A 1 107 ? -16.382 14.763 1.099 1.00 95.06 107 GLU A O 1
ATOM 811 N N . ILE A 1 108 ? -14.308 13.914 0.973 1.00 94.81 108 ILE A N 1
ATOM 812 C CA . ILE A 1 108 ? -14.609 12.720 1.765 1.00 94.81 108 ILE A CA 1
ATOM 813 C C . ILE A 1 108 ? -14.736 13.074 3.248 1.00 94.81 108 ILE A C 1
ATOM 815 O O . ILE A 1 108 ? -15.686 12.645 3.902 1.00 94.81 108 ILE A O 1
ATOM 819 N N . GLN A 1 109 ? -13.817 13.877 3.789 1.00 95.88 109 GLN A N 1
ATOM 820 C CA . GLN A 1 109 ? -13.804 14.208 5.217 1.00 95.88 109 GLN A CA 1
ATOM 821 C C . GLN A 1 109 ? -14.989 15.086 5.643 1.00 95.88 109 GLN A C 1
ATOM 823 O O . GLN A 1 109 ? -15.456 14.956 6.772 1.00 95.88 109 GLN A O 1
ATOM 828 N N . SER A 1 110 ? -15.521 15.932 4.754 1.00 95.94 110 SER A N 1
ATOM 829 C CA . SER A 1 110 ? -16.724 16.736 5.030 1.00 95.94 110 SER A CA 1
ATOM 830 C C . SER A 1 110 ? -18.006 15.898 5.088 1.00 95.94 110 SER A C 1
ATOM 832 O O . SER A 1 110 ? -18.896 16.196 5.884 1.00 95.94 110 SER A O 1
ATOM 834 N N . ALA A 1 111 ? -18.088 14.825 4.297 1.00 96.00 111 ALA A N 1
ATOM 835 C CA . ALA A 1 111 ? -19.205 13.882 4.322 1.00 96.00 111 ALA A CA 1
ATOM 836 C C . ALA A 1 111 ? -19.089 12.835 5.449 1.00 96.00 111 ALA A C 1
ATOM 838 O O . ALA A 1 111 ? -20.081 12.209 5.837 1.00 96.00 111 ALA A O 1
ATOM 839 N N . LEU A 1 112 ? -17.882 12.614 5.980 1.00 94.94 112 LEU A N 1
ATOM 840 C CA . LEU A 1 112 ? -17.629 11.610 7.005 1.00 94.94 112 LEU A CA 1
ATOM 841 C C . LEU A 1 112 ? -18.205 12.039 8.364 1.00 94.94 112 LEU A C 1
ATOM 843 O O . LEU A 1 112 ? -18.051 13.166 8.832 1.00 94.94 112 LEU A O 1
ATOM 847 N N . ARG A 1 113 ? -18.818 11.091 9.079 1.00 93.81 113 ARG A N 1
ATOM 848 C CA . ARG A 1 113 ? -19.138 11.285 10.500 1.00 93.81 113 ARG A CA 1
ATOM 849 C C . ARG A 1 113 ? -17.848 11.324 11.316 1.00 93.81 113 ARG A C 1
ATOM 851 O O . ARG A 1 113 ? -16.925 10.561 11.045 1.00 93.81 113 ARG A O 1
ATOM 858 N N . LYS A 1 114 ? -17.832 12.128 12.384 1.00 89.69 114 LYS A N 1
ATOM 859 C CA . LYS A 1 114 ? -16.724 12.146 13.353 1.00 89.69 114 LYS A CA 1
ATOM 860 C C . LYS A 1 114 ? -16.394 10.726 13.821 1.00 89.69 114 LYS A C 1
ATOM 862 O O . LYS A 1 114 ? -17.300 9.945 14.132 1.00 89.69 114 LYS A O 1
ATOM 867 N N . VAL A 1 115 ? -15.100 10.423 13.898 1.00 88.81 115 VAL A N 1
ATOM 868 C CA . VAL A 1 115 ? -14.602 9.132 14.383 1.00 88.81 115 VAL A CA 1
ATOM 869 C C . VAL A 1 115 ? -15.115 8.897 15.805 1.00 88.81 115 VAL A C 1
ATOM 871 O O . VAL A 1 115 ? -14.995 9.761 16.675 1.00 88.81 115 VAL A O 1
ATOM 874 N N . LYS A 1 116 ? -15.730 7.734 16.038 1.00 86.25 116 LYS A N 1
ATOM 875 C CA . LYS A 1 116 ? -16.235 7.335 17.356 1.00 86.25 116 LYS A CA 1
ATOM 876 C C . LYS A 1 116 ? -15.238 6.395 18.022 1.00 86.25 116 LYS A C 1
ATOM 878 O O . LYS A 1 116 ? -14.996 5.304 17.518 1.00 86.25 116 LYS A O 1
ATOM 883 N N . GLY A 1 117 ? -14.742 6.791 19.191 1.00 84.25 117 GLY A N 1
ATOM 884 C CA . GLY A 1 117 ? -13.753 6.017 19.940 1.00 84.25 117 GLY A CA 1
ATOM 885 C C . GLY A 1 117 ? -12.331 6.176 19.396 1.00 84.25 117 GLY A C 1
ATOM 886 O O . GLY A 1 117 ? -12.094 6.905 18.438 1.00 84.25 117 GLY A O 1
ATOM 887 N N . GLY A 1 118 ? -11.380 5.522 20.060 1.00 84.69 118 GLY A N 1
ATOM 888 C CA . GLY A 1 118 ? -9.995 5.421 19.596 1.00 84.69 118 GLY A CA 1
ATOM 889 C C . GLY A 1 118 ? -9.732 4.094 18.882 1.00 84.69 118 GLY A C 1
ATOM 890 O O . GLY A 1 118 ? -10.631 3.265 18.752 1.00 84.69 118 GLY A O 1
ATOM 891 N N . ALA A 1 119 ? -8.476 3.863 18.491 1.00 82.94 119 ALA A N 1
ATOM 892 C CA . ALA A 1 119 ? -8.039 2.607 17.866 1.00 82.94 119 ALA A CA 1
ATOM 893 C C . ALA A 1 119 ? -8.352 1.366 18.722 1.00 82.94 119 ALA A C 1
ATOM 895 O O . ALA A 1 119 ? -8.593 0.281 18.201 1.00 82.94 119 ALA A O 1
ATOM 896 N N . VAL A 1 120 ? -8.379 1.537 20.046 1.00 86.50 120 VAL A N 1
ATOM 897 C CA . VAL A 1 120 ? -8.737 0.485 20.993 1.00 86.50 120 VAL A CA 1
ATOM 898 C C . VAL A 1 120 ? -10.126 0.762 21.551 1.00 86.50 120 VAL A C 1
ATOM 900 O O . VAL A 1 120 ? -10.368 1.779 22.206 1.00 86.50 120 VAL A O 1
ATOM 903 N N . SER A 1 121 ? -11.044 -0.178 21.337 1.00 87.06 121 SER A N 1
ATOM 904 C CA . SER A 1 121 ? -12.360 -0.133 21.965 1.00 87.06 121 SER A CA 1
ATOM 905 C C . SER A 1 121 ? -12.242 -0.432 23.461 1.00 87.06 121 SER A C 1
ATOM 907 O O . SER A 1 121 ? -11.710 -1.476 23.853 1.00 87.06 121 SER A O 1
ATOM 909 N N . LYS A 1 122 ? -12.784 0.443 24.312 1.00 86.00 122 LYS A N 1
ATOM 910 C CA . LYS A 1 122 ? -12.896 0.163 25.747 1.00 86.00 122 LYS A CA 1
ATOM 911 C C . LYS A 1 122 ? -13.948 -0.926 25.957 1.00 86.00 122 LYS A C 1
ATOM 913 O O . LYS A 1 122 ? -15.122 -0.716 25.657 1.00 86.00 122 LYS A O 1
ATOM 918 N N . LYS A 1 123 ? -13.543 -2.076 26.503 1.00 86.19 123 LYS A N 1
ATOM 919 C CA . LYS A 1 123 ? -14.498 -3.105 26.937 1.00 86.19 123 LYS A CA 1
ATOM 920 C C . LYS A 1 123 ? -15.341 -2.538 28.082 1.00 86.19 123 LYS A C 1
ATOM 922 O O . LYS A 1 123 ? -14.794 -2.002 29.043 1.00 86.19 123 LYS A O 1
ATOM 927 N N . GLY A 1 124 ? -16.663 -2.621 27.941 1.00 86.12 124 GLY A N 1
ATOM 928 C CA . GLY A 1 124 ? -17.620 -2.174 28.952 1.00 86.12 124 GLY A CA 1
ATOM 929 C C . GLY A 1 124 ? -17.653 -3.123 30.151 1.00 86.12 124 GLY A C 1
ATOM 930 O O . GLY A 1 124 ? -16.702 -3.220 30.922 1.00 86.12 124 GLY A O 1
ATOM 931 N N . VAL A 1 125 ? -18.761 -3.839 30.329 1.00 85.38 125 VAL A N 1
ATOM 932 C CA . VAL A 1 125 ? -18.902 -4.814 31.418 1.00 85.38 125 VAL A CA 1
ATOM 933 C C . VAL A 1 125 ? -18.340 -6.159 30.965 1.00 85.38 125 VAL A C 1
ATOM 935 O O . VAL A 1 125 ? -18.973 -6.865 30.190 1.00 85.38 125 VAL A O 1
ATOM 938 N N . VAL A 1 126 ? -17.145 -6.510 31.446 1.00 88.50 126 VAL A N 1
ATOM 939 C CA . VAL A 1 126 ? -16.493 -7.795 31.120 1.00 88.50 126 VAL A CA 1
ATOM 940 C C . VAL A 1 126 ? -17.015 -8.968 31.953 1.00 88.50 126 VAL A C 1
ATOM 942 O O . VAL A 1 126 ? -17.004 -10.099 31.488 1.00 88.50 126 VAL A O 1
ATOM 945 N N . GLN A 1 127 ? -17.492 -8.710 33.172 1.00 91.31 127 GLN A N 1
ATOM 946 C CA . GLN A 1 127 ? -17.993 -9.739 34.080 1.00 91.31 127 GLN A CA 1
ATOM 947 C C . GLN A 1 127 ? -19.245 -9.237 34.800 1.00 91.31 127 GLN A C 1
ATOM 949 O O . GLN A 1 127 ? -19.243 -8.154 35.395 1.00 91.31 127 GLN A O 1
ATOM 954 N N . LYS A 1 128 ? -20.313 -10.042 34.774 1.00 92.38 128 LYS A N 1
ATOM 955 C CA . LYS A 1 128 ? -21.540 -9.764 35.524 1.00 92.38 128 LYS A CA 1
ATOM 956 C C . LYS A 1 128 ? -21.288 -10.017 37.011 1.00 92.38 128 LYS A C 1
ATOM 958 O O . LYS A 1 128 ? -21.024 -11.141 37.422 1.00 92.38 128 LYS A O 1
ATOM 963 N N . LYS A 1 129 ? -21.387 -8.964 37.821 1.00 93.50 129 LYS A N 1
ATOM 964 C CA . LYS A 1 129 ? -21.282 -9.041 39.283 1.00 93.50 129 LYS A CA 1
ATOM 965 C C . LYS A 1 129 ? -22.685 -9.157 39.883 1.00 93.50 129 LYS A C 1
ATOM 967 O O . LYS A 1 129 ? -23.538 -8.327 39.579 1.00 93.50 129 LYS A O 1
ATOM 972 N N . ASN A 1 130 ? -22.927 -10.179 40.707 1.00 94.81 130 ASN A N 1
ATOM 973 C CA . ASN A 1 130 ? -24.232 -10.417 41.335 1.00 94.81 130 ASN A CA 1
ATOM 974 C C . ASN A 1 130 ? -24.552 -9.318 42.380 1.00 94.81 130 ASN A C 1
ATOM 976 O O . ASN A 1 130 ? -23.806 -9.213 43.355 1.00 94.81 130 ASN A O 1
ATOM 980 N N . PRO A 1 131 ? -25.638 -8.529 42.232 1.00 95.00 131 PRO A N 1
ATOM 981 C CA . PRO A 1 131 ? -25.998 -7.461 43.172 1.00 95.00 131 PRO A CA 1
ATOM 982 C C . PRO A 1 131 ? -26.392 -7.959 44.566 1.00 95.00 131 PRO A C 1
ATOM 984 O O . PRO A 1 131 ? -26.146 -7.270 45.545 1.00 95.00 131 PRO A O 1
ATOM 987 N N . LEU A 1 132 ? -26.956 -9.163 44.684 1.00 92.75 132 LEU A N 1
ATOM 988 C CA . LEU A 1 132 ? -27.384 -9.700 45.983 1.00 92.75 132 LEU A CA 1
ATOM 989 C C . LEU A 1 132 ? -26.194 -10.045 46.889 1.00 92.75 132 LEU A C 1
ATOM 991 O O . LEU A 1 132 ? -26.314 -10.019 48.108 1.00 92.75 132 LEU A O 1
ATOM 995 N N . VAL A 1 133 ? -25.038 -10.330 46.282 1.00 93.75 133 VAL A N 1
ATOM 996 C CA . VAL A 1 133 ? -23.786 -10.634 46.991 1.00 93.75 133 VAL A CA 1
ATOM 997 C C . VAL A 1 133 ? -22.869 -9.406 47.036 1.00 93.75 133 VAL A C 1
ATOM 999 O O . VAL A 1 133 ? -22.171 -9.177 48.018 1.00 93.75 133 VAL A O 1
ATOM 1002 N N . ASN A 1 134 ? -22.869 -8.576 45.988 1.00 94.25 134 ASN A N 1
ATOM 1003 C CA . ASN A 1 134 ? -22.021 -7.393 45.890 1.00 94.25 134 ASN A CA 1
ATOM 1004 C C . ASN A 1 134 ? -22.807 -6.104 46.185 1.00 94.25 134 ASN A C 1
ATOM 1006 O O . ASN A 1 134 ? -23.465 -5.538 45.306 1.00 94.25 134 ASN A O 1
ATOM 1010 N N . ARG A 1 135 ? -22.649 -5.586 47.409 1.00 91.69 135 ARG A N 1
ATOM 1011 C CA . ARG A 1 135 ? -23.344 -4.383 47.897 1.00 91.69 135 ARG A CA 1
ATOM 1012 C C . ARG A 1 135 ? -23.098 -3.129 47.046 1.00 91.69 135 ARG A C 1
ATOM 1014 O O . ARG A 1 135 ? -24.022 -2.346 46.863 1.00 91.69 135 ARG A O 1
ATOM 1021 N N . GLN A 1 136 ? -21.900 -2.931 46.489 1.00 94.00 136 GLN A N 1
ATOM 1022 C CA . GLN A 1 136 ? -21.621 -1.771 45.624 1.00 94.00 136 GLN A CA 1
ATOM 1023 C C . GLN A 1 136 ? -22.425 -1.831 44.320 1.00 94.00 136 GLN A C 1
ATOM 1025 O O . GLN A 1 136 ? -22.944 -0.815 43.863 1.00 94.00 136 GLN A O 1
ATOM 1030 N N . MET A 1 137 ? -22.568 -3.024 43.736 1.00 93.00 137 MET A N 1
ATOM 1031 C CA . MET A 1 137 ? -23.405 -3.214 42.549 1.00 93.00 137 MET A CA 1
ATOM 1032 C C . MET A 1 137 ? -24.890 -3.052 42.863 1.00 93.00 137 MET A C 1
ATOM 1034 O O . MET A 1 137 ? -25.600 -2.454 42.059 1.00 93.00 137 MET A O 1
ATOM 1038 N N . LEU A 1 138 ? -25.345 -3.523 44.031 1.00 95.50 138 LEU A N 1
ATOM 1039 C CA . LEU A 1 138 ? -26.714 -3.294 44.495 1.00 95.50 138 LEU A CA 1
ATOM 1040 C C . LEU A 1 138 ? -27.025 -1.808 44.614 1.00 95.50 138 LEU A C 1
ATOM 1042 O O . LEU A 1 138 ? -28.034 -1.370 44.086 1.00 95.50 138 LEU A O 1
ATOM 1046 N N . LEU A 1 139 ? -26.141 -1.033 45.246 1.00 94.88 139 LEU A N 1
ATOM 1047 C CA . LEU A 1 139 ? -26.322 0.410 45.416 1.00 94.88 139 LEU A CA 1
ATOM 1048 C C . LEU A 1 139 ? -26.263 1.168 44.086 1.00 94.88 139 LEU A C 1
ATOM 1050 O O . LEU A 1 139 ? -26.975 2.150 43.908 1.00 94.88 139 LEU A O 1
ATOM 1054 N N . ARG A 1 140 ? -25.445 0.699 43.134 1.00 93.88 140 ARG A N 1
ATOM 1055 C CA . ARG A 1 140 ? -25.395 1.263 41.778 1.00 93.88 140 ARG A CA 1
ATOM 1056 C C . ARG A 1 140 ? -26.700 1.047 41.006 1.00 93.88 140 ARG A C 1
ATOM 1058 O O . ARG A 1 140 ? -27.057 1.893 40.196 1.00 93.88 140 ARG A O 1
ATOM 1065 N N . LEU A 1 141 ? -27.361 -0.093 41.210 1.00 94.25 141 LEU A N 1
ATOM 1066 C CA . LEU A 1 141 ? -28.624 -0.442 40.550 1.00 94.25 141 LEU A CA 1
ATOM 1067 C C . LEU A 1 141 ? -29.842 0.140 41.278 1.00 94.25 141 LEU A C 1
ATOM 1069 O O . LEU A 1 141 ? -30.764 0.620 40.631 1.00 94.25 141 LEU A O 1
ATOM 1073 N N . ASN A 1 142 ? -29.845 0.086 42.609 1.00 94.69 142 ASN A N 1
ATOM 1074 C CA . ASN A 1 142 ? -30.944 0.498 43.470 1.00 94.69 142 ASN A CA 1
ATOM 1075 C C . ASN A 1 142 ? -30.43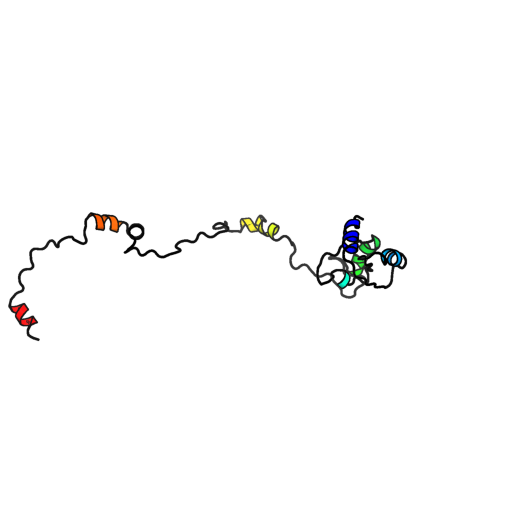7 1.399 44.619 1.00 94.69 142 ASN A C 1
ATOM 1077 O O . ASN A 1 142 ? -29.972 0.888 45.645 1.00 94.69 142 ASN A O 1
ATOM 1081 N N . PRO A 1 143 ? -30.588 2.731 44.500 1.00 95.06 143 PRO A N 1
ATOM 1082 C CA . PRO A 1 143 ? -30.214 3.679 45.551 1.00 95.06 143 PRO A CA 1
ATOM 1083 C C . PRO A 1 143 ? -30.985 3.481 46.868 1.00 95.06 143 PRO A C 1
ATOM 1085 O O . PRO A 1 143 ? -30.427 3.681 47.949 1.00 95.06 143 PRO A O 1
ATOM 1088 N N . TYR A 1 144 ? -32.244 3.030 46.801 1.00 94.31 144 TYR A N 1
ATOM 1089 C CA . TYR A 1 144 ? -33.097 2.823 47.976 1.00 94.31 144 TYR A CA 1
ATOM 1090 C C . TYR A 1 144 ? -32.598 1.686 48.879 1.00 94.31 144 TYR A C 1
ATOM 1092 O O . TYR A 1 144 ? -32.833 1.706 50.087 1.00 94.31 144 TYR A O 1
ATOM 1100 N N . ALA A 1 145 ? -31.815 0.741 48.343 1.00 93.25 145 ALA A N 1
ATOM 1101 C CA . ALA A 1 145 ? -31.205 -0.331 49.132 1.00 93.25 145 ALA A CA 1
ATOM 1102 C C . ALA A 1 145 ? -30.339 0.199 50.296 1.00 93.25 145 ALA A C 1
ATOM 1104 O O . ALA A 1 145 ? -30.192 -0.470 51.321 1.00 93.25 145 ALA A O 1
ATOM 1105 N N . GLY A 1 146 ? -29.788 1.413 50.162 1.00 92.44 146 GLY A N 1
ATOM 1106 C CA . GLY A 1 146 ? -29.058 2.090 51.231 1.00 92.44 146 GLY A CA 1
ATOM 1107 C C . GLY A 1 146 ? -29.948 2.471 52.416 1.00 92.44 146 GLY A C 1
ATOM 1108 O O . GLY A 1 146 ? -29.593 2.162 53.553 1.00 92.44 146 GLY A O 1
ATOM 1109 N N . ALA A 1 147 ? -31.097 3.103 52.157 1.00 92.81 147 ALA A N 1
ATOM 1110 C CA . ALA A 1 147 ? -32.074 3.474 53.184 1.00 92.81 147 ALA A CA 1
ATOM 1111 C C . ALA A 1 147 ? -32.735 2.230 53.792 1.00 92.81 147 ALA A C 1
ATOM 1113 O O . ALA A 1 147 ? -32.708 2.057 55.007 1.00 92.81 147 ALA A O 1
ATOM 1114 N N . TYR A 1 148 ? -33.167 1.288 52.947 1.00 92.81 148 TYR A N 1
ATOM 1115 C CA . TYR A 1 148 ? -33.781 0.025 53.365 1.00 92.81 148 TYR A CA 1
ATOM 1116 C C . TYR A 1 148 ? -32.921 -0.758 54.370 1.00 92.81 148 TYR A C 1
ATOM 1118 O O . TYR A 1 148 ? -33.407 -1.272 55.377 1.00 92.81 148 TYR A O 1
ATOM 1126 N N . SER A 1 149 ? -31.609 -0.813 54.118 1.00 88.75 149 SER A N 1
ATOM 1127 C CA . SER A 1 149 ? -30.646 -1.460 55.011 1.00 88.75 149 SER A CA 1
ATOM 1128 C C . SER A 1 149 ? -30.389 -0.669 56.299 1.00 88.75 149 SER A C 1
ATOM 1130 O O . SER A 1 149 ? -30.083 -1.297 57.310 1.00 88.75 149 SER A O 1
ATOM 1132 N N . LYS A 1 150 ? -30.448 0.670 56.267 1.00 91.56 150 LYS A N 1
ATOM 1133 C CA . LYS A 1 150 ? -30.225 1.533 57.441 1.00 91.56 150 LYS A CA 1
ATOM 1134 C C . LYS A 1 150 ? -31.415 1.505 58.396 1.00 91.56 150 LYS A C 1
ATOM 1136 O O . LYS A 1 150 ? -31.228 1.331 59.592 1.00 91.56 150 LYS A O 1
ATOM 1141 N N . GLU A 1 151 ? -32.617 1.632 57.850 1.00 91.50 151 GLU A N 1
ATOM 1142 C CA . GLU A 1 151 ? -33.882 1.665 58.593 1.00 91.50 151 GLU A CA 1
ATOM 1143 C C . GLU A 1 151 ? -34.367 0.263 58.996 1.00 91.50 151 GLU A C 1
ATOM 1145 O O . GLU A 1 151 ? -35.341 0.132 59.727 1.00 91.50 151 GLU A O 1
ATOM 1150 N N . LYS A 1 152 ? -33.675 -0.798 58.550 1.00 88.50 152 LYS A N 1
ATOM 1151 C CA . LYS A 1 152 ? -34.016 -2.206 58.817 1.00 88.50 152 LYS A CA 1
ATOM 1152 C C . LYS A 1 152 ? -35.485 -2.530 58.512 1.00 88.50 152 LYS A C 1
ATOM 1154 O O . LYS A 1 152 ? -36.095 -3.337 59.211 1.00 88.50 152 LYS A O 1
ATOM 1159 N N . LEU A 1 153 ? -36.027 -1.975 57.424 1.00 86.25 153 LEU A N 1
ATOM 1160 C CA . LEU A 1 153 ? -37.418 -2.203 57.003 1.00 86.25 153 LEU A CA 1
ATOM 1161 C C . LEU A 1 153 ? -37.765 -3.690 56.843 1.00 86.25 153 LEU A C 1
ATOM 1163 O O . LEU A 1 153 ? -38.888 -4.094 57.111 1.00 86.25 153 LEU A O 1
ATOM 1167 N N . GLY A 1 154 ? -36.800 -4.537 56.470 1.00 85.38 154 GLY A N 1
ATOM 1168 C CA . GLY A 1 154 ? -37.011 -5.989 56.382 1.00 85.38 154 GLY A CA 1
ATOM 1169 C C . GLY A 1 154 ? -37.268 -6.692 57.723 1.00 85.38 154 GLY A C 1
ATOM 1170 O O . GLY A 1 154 ? -37.624 -7.863 57.732 1.00 85.38 154 GLY A O 1
ATOM 1171 N N . GLN A 1 155 ? -37.069 -6.004 58.850 1.00 88.56 155 GLN A N 1
ATOM 1172 C CA . GLN A 1 155 ? -37.332 -6.493 60.209 1.00 88.56 155 GLN A CA 1
ATOM 1173 C C . GLN A 1 155 ? -38.424 -5.678 60.911 1.00 88.56 155 GLN A C 1
ATOM 1175 O O . GLN A 1 155 ? -38.600 -5.795 62.127 1.00 88.56 155 GLN A O 1
ATOM 1180 N N . GLN A 1 156 ? -39.134 -4.824 60.173 1.00 84.69 156 GLN A N 1
ATOM 1181 C CA . GLN A 1 156 ? -40.185 -3.999 60.739 1.00 84.69 156 GLN A CA 1
ATOM 1182 C C . GLN A 1 156 ? -41.316 -4.910 61.226 1.00 84.69 156 GLN A C 1
ATOM 1184 O O . GLN A 1 156 ? -41.827 -5.753 60.486 1.00 84.69 156 GLN A O 1
ATOM 1189 N N . LYS A 1 157 ? -41.654 -4.796 62.512 1.00 81.06 157 LYS A N 1
ATOM 1190 C CA . LYS A 1 157 ? -42.741 -5.580 63.098 1.00 81.06 157 LYS A CA 1
ATOM 1191 C C . LYS A 1 157 ? -44.058 -5.080 62.520 1.00 81.06 157 LYS A C 1
ATOM 1193 O O . LYS A 1 157 ? -44.242 -3.874 62.385 1.00 81.06 157 LYS A O 1
ATOM 1198 N N . ALA A 1 158 ? -44.959 -6.005 62.201 1.00 79.19 158 ALA A N 1
ATOM 1199 C CA . ALA A 1 158 ? -46.310 -5.642 61.809 1.00 79.19 158 ALA A CA 1
ATOM 1200 C C . ALA A 1 158 ? -46.964 -4.848 62.950 1.00 79.19 158 ALA A C 1
ATOM 1202 O O . ALA A 1 158 ? -47.009 -5.318 64.090 1.00 79.19 158 ALA A O 1
ATOM 1203 N N . GLU A 1 159 ? -47.447 -3.647 62.640 1.00 72.25 159 GLU A N 1
ATOM 1204 C CA . GLU A 1 159 ? -48.299 -2.872 63.537 1.00 72.25 159 GLU A CA 1
ATOM 1205 C C . GLU A 1 159 ? -49.686 -3.516 63.533 1.00 72.25 159 GLU A C 1
ATOM 1207 O O . GLU A 1 159 ? -50.565 -3.178 62.747 1.00 72.25 159 GLU A O 1
ATOM 1212 N N . GLY A 1 160 ? -49.849 -4.538 64.367 1.00 66.12 160 GLY A N 1
ATOM 1213 C CA . GLY A 1 160 ? -51.110 -5.238 64.540 1.00 66.12 160 GLY A CA 1
ATOM 1214 C C . GLY A 1 160 ? -51.200 -5.823 65.938 1.00 66.12 160 GLY A C 1
ATOM 1215 O O . GLY A 1 160 ? -50.278 -6.497 66.407 1.00 66.12 160 GLY A O 1
ATOM 1216 N N . GLU A 1 161 ? -52.324 -5.567 66.604 1.00 68.31 161 GLU A N 1
ATOM 1217 C CA . GLU A 1 161 ? -52.754 -6.346 67.762 1.00 68.31 161 GLU A CA 1
ATOM 1218 C C . GLU A 1 161 ? -52.744 -7.838 67.393 1.00 68.31 161 GLU A C 1
ATOM 1220 O O . GLU A 1 161 ? -53.038 -8.201 66.249 1.00 68.31 161 GLU A O 1
ATOM 1225 N N . LYS A 1 162 ? -52.383 -8.713 68.344 1.00 66.94 162 LYS A N 1
ATOM 1226 C CA . LYS A 1 162 ? -52.383 -10.168 68.115 1.00 66.94 162 LYS A CA 1
ATOM 1227 C C . LYS A 1 162 ? -53.724 -10.564 67.478 1.00 66.94 162 LYS A C 1
ATOM 1229 O O . LYS A 1 162 ? -54.755 -10.133 67.997 1.00 66.94 162 LYS A O 1
ATOM 1234 N N . PRO A 1 163 ? -53.733 -11.356 66.388 1.00 69.44 163 PRO A N 1
ATOM 1235 C CA . PRO A 1 163 ? -54.976 -11.701 65.709 1.00 69.44 163 PRO A CA 1
ATOM 1236 C C . PRO A 1 163 ? -55.957 -12.292 66.724 1.00 69.44 163 PRO A C 1
ATOM 1238 O O . PRO A 1 163 ? -55.592 -13.192 67.489 1.00 69.44 163 PRO A O 1
ATOM 1241 N N . LYS A 1 164 ? -57.183 -11.750 66.773 1.00 71.19 164 LYS A N 1
ATOM 1242 C CA . LYS A 1 164 ? -58.250 -12.313 67.608 1.00 71.19 164 LYS A CA 1
ATOM 1243 C C . LYS A 1 164 ? -58.448 -13.769 67.193 1.00 71.19 164 LYS A C 1
ATOM 1245 O O . LYS A 1 164 ? -58.451 -14.082 66.003 1.00 71.19 164 LYS A O 1
ATOM 1250 N N . LYS A 1 165 ? -58.534 -14.650 68.191 1.00 73.06 165 LYS A N 1
ATOM 1251 C CA . LYS A 1 165 ? -58.674 -16.096 67.999 1.00 73.06 165 LYS A CA 1
ATOM 1252 C C . LYS A 1 165 ? -59.871 -16.352 67.075 1.00 73.06 165 LYS A C 1
ATOM 1254 O O . LYS A 1 165 ? -60.921 -15.752 67.279 1.00 73.06 165 LYS A O 1
ATOM 1259 N N . THR A 1 166 ? -59.687 -17.181 66.053 1.00 72.62 166 THR A N 1
ATOM 1260 C CA . THR A 1 166 ? -60.731 -17.524 65.081 1.00 72.62 166 THR A CA 1
ATOM 1261 C C . THR A 1 166 ? -61.932 -18.164 65.776 1.00 72.62 166 THR A C 1
ATOM 1263 O O . THR A 1 166 ? -61.749 -18.949 66.709 1.00 72.62 166 THR A O 1
ATOM 1266 N N . ASP A 1 167 ? -63.144 -17.840 65.317 1.00 78.75 167 ASP A N 1
ATOM 1267 C CA . ASP A 1 167 ? -64.388 -18.379 65.877 1.00 78.75 167 ASP A CA 1
ATOM 1268 C C . ASP A 1 167 ? -64.446 -19.912 65.778 1.00 78.75 167 ASP A C 1
ATOM 1270 O O . ASP A 1 167 ? -64.013 -20.520 64.794 1.00 78.75 167 ASP A O 1
ATOM 1274 N N . GLU A 1 168 ? -65.017 -20.553 66.803 1.00 77.81 168 GLU A N 1
ATOM 1275 C CA . GLU A 1 168 ? -65.075 -22.018 66.922 1.00 77.81 168 GLU A CA 1
ATOM 1276 C C . GLU A 1 168 ? -65.849 -22.687 65.776 1.00 77.81 168 GLU A C 1
ATOM 1278 O O . GLU A 1 168 ? -65.568 -23.828 65.412 1.00 77.81 168 GLU A O 1
ATOM 1283 N N . THR A 1 169 ? -66.803 -21.972 65.180 1.00 79.19 169 THR A N 1
ATOM 1284 C CA . THR A 1 169 ? -67.576 -22.414 64.011 1.00 79.19 169 THR A CA 1
ATOM 1285 C C . THR A 1 169 ? -66.707 -22.538 62.763 1.00 79.19 169 THR A C 1
ATOM 1287 O O . THR A 1 169 ? -66.825 -23.513 62.026 1.00 79.19 169 THR A O 1
ATOM 1290 N N . PHE A 1 170 ? -65.791 -21.593 62.553 1.00 80.50 170 PHE A N 1
ATOM 1291 C CA . PHE A 1 170 ? -64.867 -21.601 61.423 1.00 80.50 170 PHE A CA 1
ATOM 1292 C C . PHE A 1 170 ? -63.846 -22.738 61.539 1.00 80.50 170 PHE A C 1
ATOM 1294 O O . PHE A 1 170 ? -63.564 -23.419 60.557 1.00 80.50 170 PHE A O 1
ATOM 1301 N N . LEU A 1 171 ? -63.336 -22.994 62.748 1.00 79.94 171 LEU A N 1
ATOM 1302 C CA . LEU A 1 171 ? -62.409 -24.104 62.988 1.00 79.94 171 LEU A CA 1
ATOM 1303 C C . LEU A 1 171 ? -63.070 -25.469 62.758 1.00 79.94 171 LEU A C 1
ATOM 1305 O O . LEU A 1 171 ? -62.451 -26.340 62.153 1.00 79.94 171 LEU A O 1
ATOM 1309 N N . LYS A 1 172 ? -64.327 -25.649 63.189 1.00 79.81 172 LYS A N 1
ATOM 1310 C CA . LYS A 1 172 ? -65.079 -26.894 62.954 1.00 79.81 172 LYS A CA 1
ATOM 1311 C C . LYS A 1 172 ? -65.274 -27.170 61.462 1.00 79.81 172 LYS A C 1
ATOM 1313 O O . LYS A 1 172 ? -64.976 -28.271 61.025 1.00 79.81 172 LYS A O 1
ATOM 1318 N N . LEU A 1 173 ? -65.661 -26.154 60.688 1.00 79.88 173 LEU A N 1
ATOM 1319 C CA . LEU A 1 173 ? -65.882 -26.264 59.242 1.00 79.88 173 LEU A CA 1
ATOM 1320 C C . LEU A 1 173 ? -64.603 -26.634 58.460 1.00 79.88 173 LEU A C 1
ATOM 1322 O O . LEU A 1 173 ? -64.659 -27.374 57.484 1.00 79.88 173 LEU A O 1
ATOM 1326 N N . VAL A 1 174 ? -63.439 -26.125 58.878 1.00 81.00 174 VAL A N 1
ATOM 1327 C CA . VAL A 1 174 ? -62.143 -26.421 58.232 1.00 81.00 174 VAL A CA 1
ATOM 1328 C C . VAL A 1 174 ? -61.703 -27.872 58.451 1.00 81.00 174 VAL A C 1
ATOM 1330 O O . VAL A 1 174 ? -61.008 -28.430 57.607 1.00 81.00 174 VAL A O 1
ATOM 1333 N N . HIS A 1 175 ? -62.101 -28.486 59.565 1.00 80.62 175 HIS A N 1
ATOM 1334 C CA . HIS A 1 175 ? -61.737 -29.860 59.916 1.00 80.62 175 HIS A CA 1
ATOM 1335 C C . HIS A 1 175 ? -62.744 -30.916 59.430 1.00 80.62 175 HIS A C 1
ATOM 1337 O O . HIS A 1 175 ? -62.550 -32.096 59.710 1.00 80.62 175 HIS A O 1
ATOM 1343 N N . GLU A 1 176 ? -63.800 -30.511 58.720 1.00 77.69 176 GLU A N 1
ATOM 1344 C CA . GLU A 1 176 ? -64.911 -31.385 58.317 1.00 77.69 176 GLU A CA 1
ATOM 1345 C C . GLU A 1 176 ? -64.786 -31.957 56.886 1.00 77.69 176 GLU A C 1
ATOM 1347 O O . GLU A 1 176 ? -65.758 -32.494 56.364 1.00 77.69 176 GLU A O 1
ATOM 1352 N N . ASN A 1 177 ? -63.601 -31.894 56.258 1.00 56.41 177 ASN 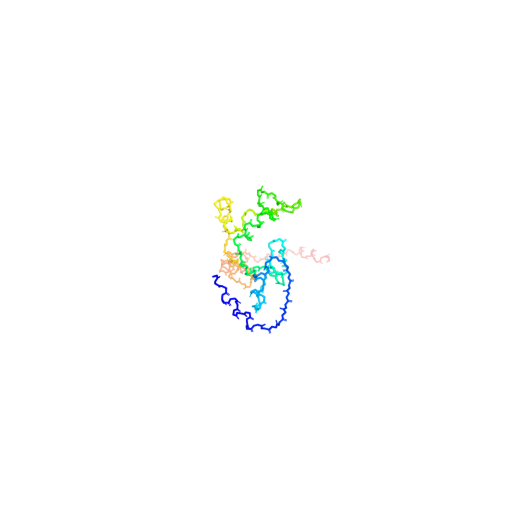A N 1
ATOM 1353 C CA . ASN A 1 177 ? -63.281 -32.626 55.017 1.00 56.41 177 ASN A CA 1
ATOM 1354 C C . ASN A 1 177 ? -62.014 -33.472 55.161 1.00 56.41 177 ASN A C 1
ATOM 1356 O O . ASN A 1 177 ? -60.954 -32.883 55.479 1.00 56.41 177 ASN A O 1
#

pLDDT: mean 83.46, std 13.81, range [32.97, 96.12]

Sequence (177 aa):
VGAGPDMEKVKDSRKLRAGKDEDGKELIKAFRNIPGVETSSVYSLNLLQLAPGGHLGRFIVWTSSAFAALDKVYGSTTEPSALKKDFLLPSNLVKQADIGKLINSSEIQSALRKVKGGAVSKKGVVQKKNPLVNRQMLLRLNPYAGAYSKEKLGQQKAEGEKPKKTDETFLKLVHEN

Radius of gyration: 44.44 Å; chains: 1; bounding box: 99×50×102 Å

Foldseek 3Di:
DPCVVVLVVQVVVDDDDFDDDDDCVPVCVVCRPRGPDDDDALLGDDPCVQQPVNHHDDDDDDDPVSVVCNCQQQNDQVGHHVNDPPHHDDDDPDPDPPVVVVCPDPVNVVPDDPDDDDPDDDDDDPDDDDCVPPVVVVCVVDVCVVVCVVVVVVPDDPPDDDPDDDDPVVVVVVPPD

InterPro domains:
  IPR002136 Large ribosomal subunit protein uL4 [PF00573] (22-72)
  IPR023574 Large ribosomal subunit protein uL4 domain superfamily [G3DSA:3.40.1370.10] (1-113)
  IPR023574 Large ribosomal subunit protein uL4 domain superfamily [SSF52166] (3-72)
  IPR025755 Large ribosomal subunit protein uL4, C-terminal domain [PF14374] (85-161)
  IPR045240 Large ribosomal subunit protein uL4, eukaryota/archaea [PTHR19431] (2-166)

Secondary structure (DSSP, 8-state):
---HHHHHHHHTT---------S-TTHHHHHTTSTT-----GGG--HHHHSGGG------PPPHHHHHHHHHHH--SSS--SSSTT--PPPPSSS-S-HHHHHTSHHHHHHSPPPPS-SSPPP---SPPPTTT-HHHHHHH-THHHHHHHTTGGGPPP--PPPPPPPHHHHHHHT--